Protein AF-A0A350NTL0-F1 (afdb_monomer_lite)

Structure (mmCIF, N/CA/C/O backbone):
data_AF-A0A350NTL0-F1
#
_entry.id   AF-A0A350NTL0-F1
#
loop_
_atom_site.group_PDB
_atom_site.id
_atom_site.type_symbol
_atom_site.label_atom_id
_atom_site.label_alt_id
_atom_site.label_comp_id
_atom_site.label_asym_id
_atom_site.label_entity_id
_atom_site.label_seq_id
_atom_site.pdbx_PDB_ins_code
_atom_site.Cartn_x
_atom_site.Cartn_y
_atom_site.Cartn_z
_atom_site.occupancy
_atom_site.B_iso_or_equiv
_atom_site.auth_seq_id
_atom_site.auth_comp_id
_atom_site.auth_asym_id
_atom_site.auth_atom_id
_atom_site.pdbx_PDB_model_num
ATOM 1 N N . MET A 1 1 ? -14.881 0.373 -36.617 1.00 34.91 1 MET A N 1
ATOM 2 C CA . MET A 1 1 ? -16.034 0.588 -35.721 1.00 34.91 1 MET A CA 1
ATOM 3 C C . MET A 1 1 ? -15.723 -0.129 -34.420 1.00 34.91 1 MET A C 1
ATOM 5 O O . MET A 1 1 ? -16.009 -1.308 -34.294 1.00 34.91 1 MET A O 1
ATOM 9 N N . VAL A 1 2 ? -15.026 0.549 -33.510 1.00 43.66 2 VAL A N 1
ATOM 10 C CA . VAL A 1 2 ? -14.803 0.057 -32.147 1.00 43.66 2 VAL A CA 1
ATOM 11 C C . VAL A 1 2 ? -15.577 1.021 -31.270 1.00 43.66 2 VAL A C 1
ATOM 13 O O . VAL A 1 2 ? -15.161 2.157 -31.066 1.00 43.66 2 VAL A O 1
ATOM 16 N N . 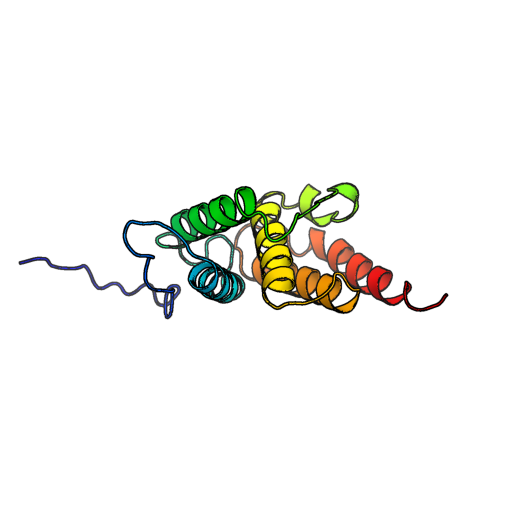ILE A 1 3 ? -16.779 0.610 -30.878 1.00 43.53 3 ILE A N 1
ATOM 17 C CA . ILE A 1 3 ? -17.576 1.338 -29.898 1.00 43.53 3 ILE A CA 1
ATOM 18 C C . ILE A 1 3 ? -16.914 1.024 -28.556 1.00 43.53 3 ILE A C 1
ATOM 20 O O . ILE A 1 3 ? -17.266 0.052 -27.895 1.00 43.53 3 ILE A O 1
ATOM 24 N N . LEU A 1 4 ? -15.872 1.785 -28.211 1.00 46.03 4 LEU A N 1
ATOM 25 C CA . LEU A 1 4 ? -15.332 1.811 -26.857 1.00 46.03 4 LEU A CA 1
ATOM 26 C C . LEU A 1 4 ? -16.426 2.423 -25.991 1.00 46.03 4 LEU A C 1
ATOM 28 O O . LEU A 1 4 ? -16.727 3.612 -26.082 1.00 46.03 4 LEU A O 1
ATOM 32 N N . SER A 1 5 ? -17.096 1.542 -25.258 1.00 47.91 5 SER A N 1
ATOM 33 C CA . SER A 1 5 ? -18.180 1.823 -24.333 1.00 47.91 5 SER A CA 1
ATOM 34 C C . SER A 1 5 ? -17.691 2.805 -23.268 1.00 47.91 5 SER A C 1
ATOM 36 O O . SER A 1 5 ? -17.173 2.418 -22.228 1.00 47.91 5 SER A O 1
ATOM 38 N N . GLY A 1 6 ? -17.815 4.097 -23.567 1.00 45.97 6 GLY A N 1
ATOM 39 C CA . GLY A 1 6 ? -17.473 5.221 -22.706 1.00 45.97 6 GLY A CA 1
ATOM 40 C C . GLY A 1 6 ? -18.470 5.407 -21.567 1.00 45.97 6 GLY A C 1
ATOM 41 O O . GLY A 1 6 ? -19.008 6.496 -21.393 1.00 45.97 6 GLY A O 1
ATOM 42 N N . MET A 1 7 ? -18.698 4.368 -20.764 1.00 47.62 7 MET A N 1
ATOM 43 C CA . MET A 1 7 ? -19.000 4.594 -19.356 1.00 47.62 7 MET A CA 1
ATOM 44 C C . MET A 1 7 ? -17.659 4.821 -18.677 1.00 47.62 7 MET A C 1
ATOM 46 O O . MET A 1 7 ? -17.060 3.897 -18.142 1.00 47.62 7 MET A O 1
ATOM 50 N N . LEU A 1 8 ? -17.158 6.059 -18.752 1.00 51.03 8 LEU A N 1
ATOM 51 C CA . LEU A 1 8 ? -16.086 6.491 -17.868 1.00 51.03 8 LEU A CA 1
ATOM 52 C C . LEU A 1 8 ? -16.548 6.204 -16.441 1.00 51.03 8 LEU A C 1
ATOM 54 O O . LEU A 1 8 ? -17.396 6.916 -15.900 1.00 51.03 8 LEU A O 1
ATOM 58 N N . CYS A 1 9 ? -15.986 5.162 -15.840 1.00 56.59 9 CYS A N 1
ATOM 59 C CA . CYS A 1 9 ? -15.997 4.995 -14.408 1.00 56.59 9 CYS A CA 1
ATOM 60 C C . CYS A 1 9 ? -15.301 6.238 -13.843 1.00 56.59 9 CYS A C 1
ATOM 62 O O . CYS A 1 9 ? -14.076 6.337 -13.850 1.00 56.59 9 CYS A O 1
ATOM 64 N N . TRP A 1 10 ? -16.075 7.242 -13.411 1.00 58.12 10 TRP A N 1
ATOM 65 C CA . TRP A 1 10 ? -15.542 8.471 -12.805 1.00 58.12 10 TRP A CA 1
ATOM 66 C C . TRP A 1 10 ? -14.615 8.179 -11.613 1.00 58.12 10 TRP A C 1
ATOM 68 O O . TRP A 1 10 ? -13.842 9.042 -11.211 1.00 58.12 10 TRP A O 1
ATOM 78 N N . MET A 1 11 ? -14.665 6.957 -11.075 1.00 64.50 11 MET A N 1
ATOM 79 C CA . MET A 1 11 ? -13.808 6.475 -9.997 1.00 64.50 11 MET A CA 1
ATOM 80 C C . MET A 1 11 ? -12.383 6.110 -10.443 1.00 64.50 11 MET A C 1
ATOM 82 O O . MET A 1 11 ? -11.525 5.969 -9.585 1.00 64.50 11 MET A O 1
ATOM 86 N N . CYS A 1 12 ? -12.105 5.982 -11.744 1.00 79.19 12 CYS A N 1
ATOM 87 C CA . CYS A 1 12 ? -10.788 5.589 -12.266 1.00 79.19 12 CYS A CA 1
ATOM 88 C C . CYS A 1 12 ? -10.004 6.761 -12.893 1.00 79.19 12 CYS A C 1
ATOM 90 O O . CYS A 1 12 ? -9.004 6.551 -13.579 1.00 79.19 12 CYS A O 1
ATOM 92 N N . TRP A 1 13 ? -10.460 8.005 -12.707 1.00 83.38 13 TRP A N 1
ATOM 93 C CA . TRP A 1 13 ? -9.833 9.174 -13.327 1.00 83.38 13 TRP A CA 1
ATOM 94 C C . TRP A 1 13 ? -8.384 9.377 -12.857 1.00 83.38 13 TRP A C 1
ATOM 96 O O . TRP A 1 13 ? -8.081 9.318 -11.663 1.00 83.38 13 TRP A O 1
ATOM 106 N N . GLY A 1 14 ? -7.499 9.675 -13.811 1.00 86.75 14 GLY A N 1
ATOM 107 C CA . GLY A 1 14 ? -6.092 9.980 -13.548 1.00 86.75 14 GLY A CA 1
ATOM 108 C C . GLY A 1 14 ? -5.240 8.772 -13.171 1.00 86.75 14 GLY A C 1
ATOM 109 O O . GLY A 1 14 ? -4.187 8.977 -12.577 1.00 86.75 14 GLY A O 1
ATOM 110 N N . ALA A 1 15 ? -5.702 7.545 -13.450 1.00 90.44 15 ALA A N 1
ATOM 111 C CA . ALA A 1 15 ? -4.858 6.358 -13.337 1.00 90.44 15 ALA A CA 1
ATOM 112 C C . ALA A 1 15 ? -3.617 6.518 -14.234 1.00 90.44 15 ALA A C 1
ATOM 114 O O . ALA A 1 15 ? -3.750 7.095 -15.320 1.00 90.44 15 ALA A O 1
ATOM 115 N N . PRO A 1 16 ? -2.441 6.030 -13.801 1.00 92.69 16 PRO A N 1
ATOM 116 C CA . PRO A 1 16 ? -1.239 6.104 -14.620 1.00 92.69 16 PRO A CA 1
ATOM 117 C C . PRO A 1 16 ? -1.446 5.332 -15.924 1.00 92.69 16 PRO A C 1
ATOM 119 O O . PRO A 1 16 ? -2.173 4.333 -15.966 1.00 92.69 16 PRO A O 1
ATOM 122 N N . GLU A 1 17 ? -0.780 5.770 -16.989 1.00 92.56 17 GLU A N 1
ATOM 123 C CA . GLU A 1 17 ? -0.696 4.966 -18.206 1.00 92.56 17 GLU A CA 1
ATOM 124 C C . GLU A 1 17 ? 0.010 3.641 -17.891 1.00 92.56 17 GLU A C 1
ATOM 126 O O . GLU A 1 17 ? 0.947 3.604 -17.096 1.00 92.56 17 GLU A O 1
ATOM 131 N N . TRP A 1 18 ? -0.454 2.534 -18.475 1.00 94.25 18 TRP A N 1
ATOM 132 C CA . TRP A 1 18 ? 0.186 1.233 -18.266 1.00 94.25 18 TRP A CA 1
ATOM 133 C C . TRP A 1 18 ? 1.628 1.257 -18.788 1.00 94.25 18 TRP A C 1
ATOM 135 O O . TRP A 1 18 ? 1.877 1.845 -19.845 1.00 94.25 18 TRP A O 1
ATOM 145 N N . PRO A 1 19 ? 2.575 0.609 -18.090 1.00 92.06 19 PRO A N 1
ATOM 146 C CA . PRO A 1 19 ? 3.966 0.649 -18.493 1.00 92.06 19 PRO A CA 1
ATOM 147 C C . PRO A 1 19 ? 4.156 -0.094 -19.819 1.00 92.06 19 PRO A C 1
ATOM 149 O O . PRO A 1 19 ? 3.421 -1.038 -20.141 1.00 92.06 19 PRO A O 1
ATOM 152 N N . ALA A 1 20 ? 5.151 0.330 -20.600 1.00 87.06 20 ALA A N 1
ATOM 153 C CA . ALA A 1 20 ? 5.449 -0.291 -21.884 1.00 87.06 20 ALA A CA 1
ATOM 154 C C . ALA A 1 20 ? 5.734 -1.790 -21.697 1.00 87.06 20 ALA A C 1
ATOM 156 O O . ALA A 1 20 ? 6.455 -2.191 -20.787 1.00 87.06 20 ALA A O 1
ATOM 157 N N . GLU A 1 21 ? 5.122 -2.620 -22.545 1.00 85.06 21 GLU A N 1
ATOM 158 C CA . GLU A 1 21 ? 5.256 -4.086 -22.499 1.00 85.06 21 GLU A CA 1
ATOM 159 C C . GLU A 1 21 ? 4.836 -4.732 -21.161 1.00 85.06 21 GLU A C 1
ATOM 161 O O . GLU A 1 21 ? 5.119 -5.905 -20.933 1.00 85.06 21 GLU A O 1
ATOM 166 N N . GLY A 1 22 ? 4.140 -3.998 -20.282 1.00 84.94 22 GLY A N 1
ATOM 167 C CA . GLY A 1 22 ? 3.744 -4.482 -18.958 1.00 84.94 22 GLY A CA 1
ATOM 168 C C . GLY A 1 22 ? 4.881 -4.522 -17.932 1.00 84.94 22 GLY A C 1
ATOM 169 O O . GLY A 1 22 ? 4.687 -5.074 -16.856 1.00 84.94 22 GLY A O 1
ATOM 170 N N . GLN A 1 23 ? 6.048 -3.944 -18.231 1.00 90.44 23 GLN A N 1
ATOM 171 C CA . GLN A 1 23 ? 7.201 -3.945 -17.328 1.00 90.44 23 GLN A CA 1
ATOM 172 C C . GLN A 1 23 ? 7.221 -2.677 -16.477 1.00 90.44 23 GLN A C 1
ATOM 174 O O . GLN A 1 23 ? 7.589 -1.605 -16.950 1.00 90.44 23 GLN A O 1
ATOM 179 N N . ALA A 1 24 ? 6.816 -2.798 -15.214 1.00 94.69 24 ALA A N 1
ATOM 180 C CA . ALA A 1 24 ? 6.855 -1.690 -14.270 1.00 94.69 24 ALA A CA 1
ATOM 181 C C . ALA A 1 24 ? 8.300 -1.235 -14.002 1.00 94.69 24 ALA A C 1
ATOM 183 O O . ALA A 1 24 ? 9.174 -2.047 -13.702 1.00 94.69 24 ALA A O 1
ATOM 184 N N . ASP A 1 25 ? 8.534 0.073 -14.062 1.00 95.62 25 ASP A N 1
ATOM 185 C CA . ASP A 1 25 ? 9.764 0.692 -13.579 1.00 95.62 25 ASP A CA 1
ATOM 186 C C . ASP A 1 25 ? 9.520 1.461 -12.274 1.00 95.62 25 ASP A C 1
ATOM 188 O O . ASP A 1 25 ? 8.393 1.605 -11.791 1.00 95.62 25 ASP A O 1
ATOM 192 N N . ARG A 1 26 ? 10.609 1.956 -11.685 1.00 95.81 26 ARG A N 1
ATOM 193 C CA . ARG A 1 26 ? 10.588 2.676 -10.413 1.00 95.81 26 ARG A CA 1
ATOM 194 C C . ARG A 1 26 ? 9.638 3.877 -10.424 1.00 95.81 26 ARG A C 1
ATOM 196 O O . ARG A 1 26 ? 8.920 4.089 -9.446 1.00 95.81 26 ARG A O 1
ATOM 203 N N . ASP A 1 27 ? 9.658 4.674 -11.486 1.00 95.81 27 ASP A N 1
ATOM 204 C CA . ASP A 1 27 ? 8.902 5.924 -11.551 1.00 95.81 27 ASP A CA 1
ATOM 205 C C . ASP A 1 27 ? 7.412 5.633 -11.744 1.00 95.81 27 ASP A C 1
ATOM 207 O O . ASP A 1 27 ? 6.573 6.207 -11.041 1.00 95.81 27 ASP A O 1
ATOM 211 N N . TRP A 1 28 ? 7.092 4.647 -12.584 1.00 97.31 28 TRP A N 1
ATOM 212 C CA . TRP A 1 28 ? 5.736 4.139 -12.735 1.00 97.31 28 TRP A CA 1
ATOM 213 C C . TRP A 1 28 ? 5.180 3.587 -11.418 1.00 97.31 28 TRP A C 1
ATOM 215 O O . TRP A 1 28 ? 4.058 3.914 -11.037 1.00 97.31 28 TRP A O 1
ATOM 225 N N . VAL A 1 29 ? 5.962 2.800 -10.667 1.00 97.88 29 VAL A N 1
ATOM 226 C CA . VAL A 1 29 ? 5.533 2.252 -9.365 1.00 97.88 29 VAL A CA 1
ATOM 227 C C . VAL A 1 29 ? 5.230 3.363 -8.361 1.00 97.88 29 VAL A C 1
ATOM 229 O O . VAL A 1 29 ? 4.243 3.275 -7.624 1.00 97.88 29 VAL A O 1
ATOM 232 N N . ILE A 1 30 ? 6.040 4.426 -8.329 1.00 97.69 30 ILE A N 1
ATOM 233 C CA . ILE A 1 30 ? 5.787 5.590 -7.470 1.00 97.69 30 ILE A CA 1
ATOM 234 C C . ILE A 1 30 ? 4.437 6.222 -7.819 1.00 97.69 30 ILE A C 1
ATOM 236 O O . ILE A 1 30 ? 3.616 6.433 -6.920 1.00 97.69 30 ILE A O 1
ATOM 240 N N . GLU A 1 31 ? 4.195 6.504 -9.099 1.00 97.56 31 GLU A N 1
ATOM 241 C CA . GLU A 1 31 ? 2.951 7.116 -9.573 1.00 97.56 31 GLU A CA 1
ATOM 242 C C . GLU A 1 31 ? 1.736 6.219 -9.292 1.00 97.56 31 GLU A C 1
ATOM 244 O O . GLU A 1 31 ? 0.736 6.660 -8.714 1.00 97.56 31 GLU A O 1
ATOM 249 N N . ALA A 1 32 ? 1.853 4.931 -9.610 1.00 97.50 32 ALA A N 1
ATOM 250 C CA . ALA A 1 32 ? 0.816 3.931 -9.415 1.00 97.50 32 ALA A CA 1
ATOM 251 C C . ALA A 1 32 ? 0.406 3.797 -7.947 1.00 97.50 32 ALA A C 1
ATOM 253 O O . ALA A 1 32 ? -0.785 3.857 -7.622 1.00 97.50 32 ALA A O 1
ATOM 254 N N . ILE A 1 33 ? 1.372 3.679 -7.030 1.00 98.06 33 ILE A N 1
ATOM 255 C CA . ILE A 1 33 ? 1.064 3.581 -5.601 1.00 98.06 33 ILE A CA 1
ATOM 256 C C . ILE A 1 33 ? 0.460 4.894 -5.092 1.00 98.06 33 ILE A C 1
ATOM 258 O O . ILE A 1 33 ? -0.503 4.857 -4.321 1.00 98.06 33 ILE A O 1
ATOM 262 N N . GLN A 1 34 ? 0.968 6.057 -5.516 1.00 96.81 34 GLN A N 1
ATOM 263 C CA . GLN A 1 34 ? 0.374 7.346 -5.144 1.00 96.81 34 GLN A CA 1
ATOM 264 C C . GLN A 1 34 ? -1.100 7.409 -5.549 1.00 96.81 34 GLN A C 1
ATOM 266 O O . GLN A 1 34 ? -1.948 7.699 -4.699 1.00 96.81 34 GLN A O 1
ATOM 271 N N . TRP A 1 35 ? -1.419 7.050 -6.794 1.00 96.06 35 TRP A N 1
ATOM 272 C CA . TRP A 1 35 ? -2.793 6.985 -7.285 1.00 96.06 35 TRP A CA 1
ATOM 273 C C . TRP A 1 35 ? -3.654 6.001 -6.480 1.00 96.06 35 TRP A C 1
ATOM 275 O O . TRP A 1 35 ? -4.762 6.333 -6.037 1.00 96.06 35 TRP A O 1
ATOM 285 N N . ARG A 1 36 ? -3.128 4.804 -6.198 1.00 95.44 36 ARG A N 1
ATOM 286 C CA . ARG A 1 36 ? -3.808 3.749 -5.431 1.00 95.44 36 ARG A CA 1
ATOM 287 C C . ARG A 1 36 ? -4.247 4.221 -4.050 1.00 95.44 36 ARG A C 1
ATOM 289 O O . ARG A 1 36 ? -5.344 3.880 -3.601 1.00 95.44 36 ARG A O 1
ATOM 296 N N . MET A 1 37 ? -3.431 5.033 -3.373 1.00 96.12 37 MET A N 1
ATOM 297 C CA . MET A 1 37 ? -3.733 5.561 -2.031 1.00 96.12 37 MET A CA 1
ATOM 298 C C . MET A 1 37 ? -4.901 6.561 -2.008 1.00 96.12 37 MET A C 1
ATOM 300 O O . MET A 1 37 ? -5.416 6.904 -0.932 1.00 96.12 37 MET A O 1
ATOM 304 N N . HIS A 1 38 ? -5.349 7.034 -3.174 1.00 93.62 38 HIS A N 1
ATOM 305 C CA . HIS A 1 38 ? -6.551 7.853 -3.302 1.00 93.62 38 HIS A CA 1
ATOM 306 C C . HIS A 1 38 ? -7.845 7.030 -3.367 1.00 93.62 38 HIS A C 1
ATOM 308 O O . HIS A 1 38 ? -8.915 7.610 -3.162 1.00 93.62 38 HIS A O 1
ATOM 314 N N . HIS A 1 39 ? -7.772 5.706 -3.506 1.00 94.19 39 HIS A N 1
ATOM 315 C CA . HIS A 1 39 ? -8.926 4.830 -3.712 1.00 94.19 39 HIS A CA 1
ATOM 316 C C . HIS A 1 39 ? -9.081 3.803 -2.579 1.00 94.19 39 HIS A C 1
ATOM 318 O O . HIS A 1 39 ? -8.155 3.556 -1.806 1.00 94.19 39 HIS A O 1
ATOM 324 N N . GLY A 1 40 ? -10.286 3.243 -2.433 1.00 94.12 40 GLY A N 1
ATOM 325 C CA . GLY A 1 40 ? -10.475 2.012 -1.659 1.00 94.12 40 GLY A CA 1
ATOM 326 C C . GLY A 1 40 ? -9.842 0.818 -2.381 1.00 94.12 40 GLY A C 1
ATOM 327 O O . GLY A 1 40 ? -9.439 0.944 -3.536 1.00 94.12 40 GLY A O 1
ATOM 328 N N . ILE A 1 41 ? -9.771 -0.348 -1.733 1.00 94.69 41 ILE A N 1
ATOM 329 C CA . ILE A 1 41 ? -9.236 -1.575 -2.358 1.00 94.69 41 ILE A CA 1
ATOM 330 C C . ILE A 1 41 ? -9.985 -1.884 -3.663 1.00 94.69 41 ILE A C 1
ATOM 332 O O . ILE A 1 41 ? -9.355 -2.139 -4.681 1.00 94.69 41 ILE A O 1
ATOM 336 N N . TYR A 1 42 ? -11.311 -1.738 -3.652 1.00 91.06 42 TYR A N 1
ATOM 337 C CA . TYR A 1 42 ? -12.195 -2.012 -4.791 1.00 91.06 42 TYR A CA 1
ATOM 338 C C . TYR A 1 42 ? -12.645 -0.743 -5.533 1.00 91.06 42 TYR A C 1
ATOM 340 O O . TYR A 1 42 ? -13.637 -0.754 -6.248 1.00 91.06 42 TYR A O 1
ATOM 348 N N . GLY A 1 43 ? -11.949 0.388 -5.348 1.00 86.56 43 GLY A N 1
ATOM 349 C CA . GLY A 1 43 ? -12.399 1.687 -5.870 1.00 86.56 43 GLY A CA 1
ATOM 350 C C . GLY A 1 43 ? -12.371 1.820 -7.398 1.00 86.56 43 GLY A C 1
ATOM 351 O O . GLY A 1 43 ? -12.952 2.759 -7.926 1.00 86.56 43 GLY A O 1
ATOM 352 N N . CYS A 1 44 ? -11.694 0.909 -8.098 1.00 89.81 44 CYS A N 1
ATOM 353 C CA . CYS A 1 44 ? -11.660 0.832 -9.555 1.00 89.81 44 CYS A CA 1
ATOM 354 C C . CYS A 1 44 ? -11.319 -0.609 -9.970 1.00 89.81 44 CYS A C 1
ATOM 356 O O . CYS A 1 44 ? -10.147 -0.964 -10.091 1.00 89.81 44 CYS A O 1
ATOM 358 N N . GLU A 1 45 ? -12.336 -1.455 -10.137 1.00 88.62 45 GLU A N 1
ATOM 359 C CA . GLU A 1 45 ? -12.160 -2.897 -10.391 1.00 88.62 45 GLU A CA 1
ATOM 360 C C . GLU A 1 45 ? -11.428 -3.206 -11.707 1.00 88.62 45 GLU A C 1
ATOM 362 O O . GLU A 1 45 ? -10.759 -4.228 -11.810 1.00 88.62 45 GLU A O 1
ATOM 367 N N . GLU A 1 46 ? -11.499 -2.305 -12.690 1.00 88.00 46 GLU A N 1
ATOM 368 C CA . GLU A 1 46 ? -10.825 -2.460 -13.986 1.00 88.00 46 GLU A CA 1
ATOM 369 C C . GLU A 1 46 ? -9.304 -2.252 -13.900 1.00 88.00 46 GLU A C 1
ATOM 371 O O . GLU A 1 46 ? -8.558 -2.832 -14.686 1.00 88.00 46 GLU A O 1
ATOM 376 N N . VAL A 1 47 ? -8.834 -1.429 -12.953 1.00 91.62 47 VAL A N 1
ATOM 377 C CA . VAL A 1 47 ? -7.420 -1.015 -12.858 1.00 91.62 47 VAL A CA 1
ATOM 378 C C . VAL A 1 47 ? -6.724 -1.632 -11.645 1.00 91.62 47 VAL A C 1
ATOM 380 O O . VAL A 1 47 ? -5.571 -2.044 -11.751 1.00 91.62 47 VAL A O 1
ATOM 383 N N . MET A 1 48 ? -7.401 -1.729 -10.493 1.00 93.06 48 MET A N 1
ATOM 384 C CA . MET A 1 48 ? -6.779 -2.161 -9.231 1.00 93.06 48 MET A CA 1
ATOM 385 C C . MET A 1 48 ? -6.109 -3.524 -9.258 1.00 93.06 48 MET A C 1
ATOM 387 O O . MET A 1 48 ? -4.976 -3.592 -8.789 1.00 93.06 48 MET A O 1
ATOM 391 N N . PRO A 1 49 ? -6.697 -4.578 -9.842 1.00 93.94 49 PRO A N 1
ATOM 392 C CA . PRO A 1 49 ? -6.032 -5.875 -9.882 1.00 93.94 49 PRO A CA 1
ATOM 393 C C . PRO A 1 49 ? -4.687 -5.836 -10.621 1.00 93.94 49 PRO A C 1
ATOM 395 O O . PRO A 1 49 ? -3.697 -6.353 -10.112 1.00 93.94 49 PRO A O 1
ATOM 398 N N . GLY A 1 50 ? -4.633 -5.190 -11.792 1.00 94.50 50 GLY A N 1
ATOM 399 C CA . GLY A 1 50 ? -3.402 -5.085 -12.583 1.00 94.50 50 GLY A CA 1
ATOM 400 C C . GLY A 1 50 ? -2.365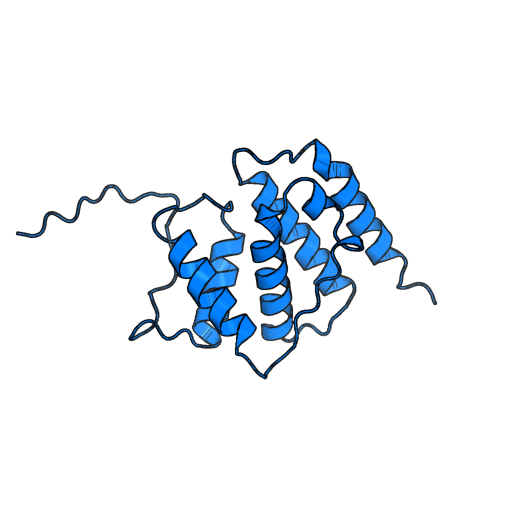 -4.166 -11.939 1.00 94.50 50 GLY A C 1
ATOM 401 O O . GLY A 1 50 ? -1.181 -4.488 -11.913 1.00 94.50 50 GLY A O 1
ATOM 402 N N . LEU A 1 51 ? -2.812 -3.046 -11.366 1.00 96.12 51 LEU A N 1
ATOM 403 C CA . LEU A 1 51 ? -1.931 -2.099 -10.689 1.00 96.12 51 LEU A CA 1
ATOM 404 C C . LEU A 1 51 ? -1.331 -2.701 -9.413 1.00 96.12 51 LEU A C 1
ATOM 406 O O . LEU A 1 51 ? -0.124 -2.590 -9.193 1.00 96.12 51 LEU A O 1
ATOM 410 N N . ASP A 1 52 ? -2.145 -3.358 -8.582 1.00 96.75 52 ASP A N 1
ATOM 411 C CA . ASP A 1 52 ? -1.659 -4.021 -7.372 1.00 96.75 52 ASP A CA 1
ATOM 412 C C . ASP A 1 52 ? -0.696 -5.161 -7.739 1.00 96.75 52 ASP A C 1
ATOM 414 O O . ASP A 1 52 ? 0.360 -5.264 -7.121 1.00 96.75 52 ASP A O 1
ATOM 418 N N . ALA A 1 53 ? -0.985 -5.952 -8.779 1.00 96.88 53 ALA A N 1
ATOM 419 C CA . ALA A 1 53 ? -0.088 -7.015 -9.234 1.00 96.88 53 ALA A CA 1
ATOM 420 C C . ALA A 1 53 ? 1.292 -6.480 -9.655 1.00 96.88 53 ALA A C 1
ATOM 422 O O . ALA A 1 53 ? 2.295 -6.889 -9.074 1.00 96.88 53 ALA A O 1
ATOM 423 N N . LEU A 1 54 ? 1.341 -5.523 -10.588 1.00 97.56 54 LEU A N 1
ATOM 424 C CA . LEU A 1 54 ? 2.607 -4.987 -11.108 1.00 97.56 54 LEU A CA 1
ATOM 425 C C . LEU A 1 54 ? 3.427 -4.263 -10.034 1.00 97.56 54 LEU A C 1
ATOM 427 O O . LEU A 1 54 ? 4.648 -4.390 -9.982 1.00 97.56 54 LEU A O 1
ATOM 431 N N . THR A 1 55 ? 2.768 -3.507 -9.152 1.00 98.12 55 THR A N 1
ATOM 432 C CA . THR A 1 55 ? 3.483 -2.808 -8.073 1.00 98.12 55 THR A CA 1
ATOM 433 C C . THR A 1 55 ? 4.031 -3.776 -7.029 1.00 98.12 55 THR A C 1
ATOM 435 O O . THR A 1 55 ? 5.151 -3.584 -6.565 1.00 98.12 55 THR A O 1
ATO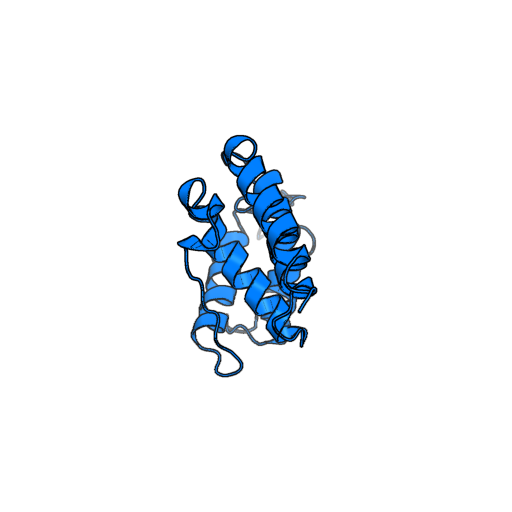M 438 N N . LEU A 1 56 ? 3.284 -4.821 -6.656 1.00 98.12 56 LEU A N 1
ATOM 439 C CA . LEU A 1 56 ? 3.753 -5.821 -5.694 1.00 98.12 56 LEU A CA 1
ATOM 440 C C . LEU A 1 56 ? 4.853 -6.713 -6.274 1.00 98.12 56 LEU A C 1
ATOM 442 O O . LEU A 1 56 ? 5.785 -7.038 -5.545 1.00 98.12 56 LEU A O 1
ATOM 446 N N . GLU A 1 57 ? 4.760 -7.080 -7.553 1.00 97.44 57 GLU A N 1
ATOM 447 C CA . GLU A 1 57 ? 5.806 -7.817 -8.272 1.00 97.44 57 GLU A CA 1
ATOM 448 C C . GLU A 1 57 ? 7.113 -7.021 -8.276 1.00 97.44 57 GLU A C 1
ATOM 450 O O . GLU A 1 57 ? 8.126 -7.499 -7.771 1.00 97.44 57 GLU A O 1
ATOM 455 N N . TRP A 1 58 ? 7.066 -5.752 -8.691 1.00 97.81 58 TRP A N 1
ATOM 456 C CA . TRP A 1 58 ? 8.245 -4.887 -8.672 1.00 97.81 58 TRP A CA 1
ATOM 457 C C . TRP A 1 58 ? 8.842 -4.729 -7.264 1.00 97.81 58 TRP A C 1
ATOM 459 O O . TRP A 1 58 ? 10.058 -4.799 -7.084 1.00 97.81 58 TRP A O 1
ATOM 469 N N . ILE A 1 59 ? 7.997 -4.557 -6.236 1.00 97.81 59 ILE A N 1
ATOM 470 C CA . ILE A 1 59 ? 8.442 -4.483 -4.831 1.00 97.81 59 ILE A CA 1
ATOM 471 C C . ILE A 1 59 ? 9.093 -5.797 -4.374 1.00 97.81 59 ILE A C 1
ATOM 473 O O . ILE A 1 59 ? 9.997 -5.764 -3.542 1.00 97.81 59 ILE A O 1
ATOM 477 N N . ALA A 1 60 ? 8.631 -6.946 -4.867 1.00 97.12 60 ALA A N 1
ATOM 478 C CA . ALA A 1 60 ? 9.191 -8.244 -4.505 1.00 97.12 60 ALA A CA 1
ATOM 479 C C . ALA A 1 60 ? 10.556 -8.504 -5.163 1.00 97.12 60 ALA A C 1
ATOM 481 O O . ALA A 1 60 ? 11.377 -9.219 -4.589 1.00 97.12 60 ALA A O 1
ATOM 482 N N . GLU A 1 61 ? 10.799 -7.933 -6.344 1.00 96.56 61 GLU A N 1
ATOM 483 C CA . GLU A 1 61 ? 12.014 -8.163 -7.135 1.00 96.56 61 GLU A CA 1
ATOM 484 C C . GLU A 1 61 ? 13.094 -7.091 -6.947 1.00 96.56 61 GLU A C 1
ATOM 486 O O . GLU A 1 61 ? 14.269 -7.335 -7.237 1.00 96.56 61 GLU A O 1
ATOM 491 N N . THR A 1 62 ? 12.727 -5.901 -6.466 1.00 95.69 62 THR A N 1
ATOM 492 C CA . THR A 1 62 ? 13.678 -4.797 -6.314 1.00 95.69 62 THR A CA 1
ATOM 493 C C . THR A 1 62 ? 14.787 -5.111 -5.308 1.00 95.69 62 THR A C 1
ATOM 495 O O . THR A 1 62 ? 14.566 -5.660 -4.230 1.00 95.69 62 THR A O 1
ATOM 498 N N . THR A 1 63 ? 16.011 -4.691 -5.634 1.00 94.56 63 THR A N 1
ATOM 499 C CA . THR A 1 63 ? 17.170 -4.758 -4.729 1.00 94.56 63 THR A CA 1
ATOM 500 C C . THR A 1 63 ? 17.412 -3.443 -3.981 1.00 94.56 63 THR A C 1
ATOM 502 O O . THR A 1 63 ? 18.396 -3.327 -3.253 1.00 94.56 63 THR A O 1
ATOM 505 N N . GLU A 1 64 ? 16.568 -2.423 -4.182 1.00 92.06 64 GLU A N 1
ATOM 506 C CA . GLU A 1 64 ? 16.743 -1.092 -3.580 1.00 92.06 64 GLU A CA 1
ATOM 507 C C . GLU A 1 64 ? 16.460 -1.082 -2.068 1.00 92.06 64 GLU A C 1
ATOM 509 O O . GLU A 1 64 ? 17.035 -0.281 -1.326 1.00 92.06 64 GLU A O 1
ATOM 514 N N . PHE A 1 65 ? 15.563 -1.949 -1.595 1.00 92.62 65 PHE A N 1
ATOM 515 C CA . PHE A 1 65 ? 15.155 -2.028 -0.194 1.00 92.62 65 PHE A CA 1
ATOM 516 C C . PHE A 1 65 ? 14.451 -3.354 0.112 1.00 92.62 65 PHE A C 1
ATOM 518 O O . PHE A 1 65 ? 13.951 -4.026 -0.780 1.00 92.62 65 PHE A O 1
ATOM 525 N N . THR A 1 66 ? 14.325 -3.665 1.402 1.00 92.19 66 THR A N 1
ATOM 526 C CA . THR A 1 66 ? 13.482 -4.755 1.909 1.00 92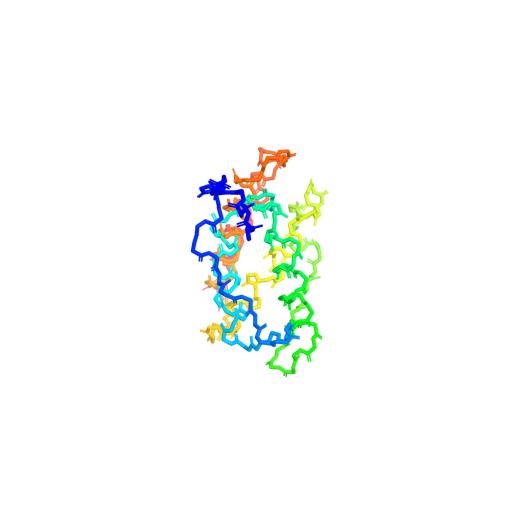.19 66 THR A CA 1
ATOM 527 C C . THR A 1 66 ? 12.288 -4.167 2.657 1.00 92.19 66 THR A C 1
ATOM 529 O O . THR A 1 66 ? 12.440 -3.187 3.391 1.00 92.19 66 THR A O 1
ATOM 532 N N . ILE A 1 67 ? 11.101 -4.754 2.482 1.00 93.38 67 ILE A N 1
ATOM 533 C CA . ILE A 1 67 ? 9.911 -4.437 3.280 1.00 93.38 67 ILE A CA 1
ATOM 534 C C . ILE A 1 67 ? 9.640 -5.592 4.236 1.00 93.38 67 ILE A C 1
ATOM 536 O O . ILE A 1 67 ? 9.198 -6.662 3.827 1.00 93.38 67 ILE A O 1
ATOM 540 N N . GLU A 1 68 ? 9.871 -5.352 5.521 1.00 91.88 68 GLU A N 1
ATOM 541 C CA . GLU A 1 68 ? 9.541 -6.302 6.577 1.00 91.88 68 GLU A CA 1
ATOM 542 C C . GLU A 1 68 ? 8.175 -5.958 7.178 1.00 91.88 68 GLU A C 1
ATOM 544 O O . GLU A 1 68 ? 7.893 -4.805 7.519 1.00 91.88 68 GLU A O 1
ATOM 549 N N . ILE A 1 69 ? 7.305 -6.966 7.282 1.00 92.81 69 ILE A N 1
ATOM 550 C CA . ILE A 1 69 ? 5.991 -6.849 7.916 1.00 92.81 69 ILE A CA 1
ATOM 551 C C . ILE A 1 69 ? 5.875 -7.925 8.986 1.00 92.81 69 ILE A C 1
ATOM 553 O O . ILE A 1 69 ? 5.606 -9.091 8.693 1.00 92.81 69 ILE A O 1
ATOM 557 N N . ASN A 1 70 ? 6.003 -7.518 10.243 1.00 93.31 70 ASN A N 1
ATOM 558 C CA . ASN A 1 70 ? 5.625 -8.353 11.366 1.00 93.31 70 ASN A CA 1
ATOM 559 C C . ASN A 1 70 ? 4.140 -8.143 11.684 1.00 93.31 70 ASN A C 1
ATOM 561 O O . ASN A 1 70 ? 3.740 -7.087 12.164 1.00 93.31 70 ASN A O 1
ATOM 565 N N . ARG A 1 71 ? 3.293 -9.142 11.414 1.00 90.31 71 ARG A N 1
ATOM 566 C CA . ARG A 1 71 ? 1.829 -8.996 11.537 1.00 90.31 71 ARG A CA 1
ATOM 567 C C . ARG A 1 71 ? 1.366 -8.565 12.932 1.00 90.31 71 ARG A C 1
ATOM 569 O O . ARG A 1 71 ? 0.376 -7.846 13.015 1.00 90.31 71 ARG A O 1
ATOM 576 N N . SER A 1 72 ? 2.076 -8.942 13.999 1.00 92.31 72 SER A N 1
ATOM 577 C CA . SER A 1 72 ? 1.710 -8.549 15.369 1.00 92.31 72 SER A CA 1
ATOM 578 C C . SER A 1 72 ? 1.838 -7.045 15.625 1.00 92.31 72 SER A C 1
ATOM 580 O O . SER A 1 72 ? 1.188 -6.522 16.521 1.00 92.31 72 SER A O 1
ATOM 582 N N . GLU A 1 73 ? 2.652 -6.338 14.838 1.00 93.81 73 GLU A N 1
ATOM 583 C CA . GLU A 1 73 ? 2.803 -4.878 14.914 1.00 93.81 73 GLU A CA 1
ATOM 584 C C . GLU A 1 73 ? 1.687 -4.133 14.169 1.00 93.81 73 GLU A C 1
ATOM 586 O O . GLU A 1 73 ? 1.587 -2.912 14.253 1.00 93.81 73 GLU A O 1
ATOM 591 N N . TRP A 1 74 ? 0.830 -4.851 13.437 1.00 96.06 74 TRP A N 1
ATOM 592 C CA . TRP A 1 74 ? -0.227 -4.280 12.603 1.00 96.06 74 TRP A CA 1
ATOM 593 C C . TRP A 1 74 ? -1.581 -4.946 12.903 1.00 96.06 74 TRP A C 1
ATOM 595 O O . TRP A 1 74 ? -2.153 -5.599 12.028 1.00 96.06 74 TRP A O 1
ATOM 605 N N . PRO A 1 75 ? -2.138 -4.772 14.120 1.00 96.38 75 PRO A N 1
ATOM 606 C CA . PRO A 1 75 ? -3.314 -5.509 14.604 1.00 96.38 75 PRO A CA 1
ATOM 607 C C . PRO A 1 75 ? -4.572 -5.380 13.731 1.00 96.38 75 PRO A C 1
ATOM 609 O O . PRO A 1 75 ? -5.396 -6.293 13.689 1.00 96.38 75 PRO A O 1
ATOM 612 N N . PHE A 1 76 ? -4.716 -4.302 12.952 1.00 96.88 76 PHE A N 1
ATOM 613 C CA . PHE A 1 76 ? -5.834 -4.179 12.009 1.00 96.88 76 PHE A CA 1
ATOM 614 C C . PHE A 1 76 ? -5.838 -5.276 10.927 1.00 96.88 76 PHE A C 1
ATOM 616 O O . PHE A 1 76 ? -6.895 -5.563 10.364 1.00 96.88 76 PHE A O 1
ATOM 623 N N . LEU A 1 77 ? -4.691 -5.909 10.639 1.00 97.56 77 LEU A N 1
ATOM 624 C CA . LEU A 1 77 ? -4.585 -6.996 9.661 1.00 97.56 77 LEU A CA 1
ATOM 625 C C . LEU A 1 77 ? -5.296 -8.275 10.111 1.00 97.56 77 LEU A C 1
ATOM 627 O O . LEU A 1 77 ? -5.669 -9.078 9.262 1.00 97.56 77 LEU A O 1
ATOM 631 N N . GLU A 1 78 ? -5.531 -8.464 11.412 1.00 96.31 78 GLU A N 1
ATOM 632 C CA . GLU A 1 78 ? -6.336 -9.590 11.903 1.00 96.31 78 GLU A CA 1
ATOM 633 C C . GLU A 1 78 ? -7.806 -9.454 11.491 1.00 96.31 78 GLU A C 1
ATOM 635 O O . GLU A 1 78 ? -8.481 -10.441 11.208 1.00 96.31 78 GLU A O 1
ATOM 640 N N . LYS A 1 79 ? -8.302 -8.213 11.433 1.00 96.19 79 LYS A N 1
ATOM 641 C CA . LYS A 1 79 ? -9.700 -7.887 11.112 1.00 96.19 79 LYS A CA 1
ATOM 642 C C . LYS A 1 79 ? -9.915 -7.638 9.620 1.00 96.19 79 LYS A C 1
ATOM 644 O O . LYS A 1 79 ? -11.027 -7.815 9.132 1.00 96.19 79 LYS A O 1
ATOM 649 N N . ALA A 1 80 ? -8.881 -7.181 8.919 1.00 97.38 80 ALA A N 1
ATOM 650 C CA . ALA A 1 80 ? -8.907 -6.887 7.491 1.00 97.38 80 ALA A CA 1
ATOM 651 C C . ALA A 1 80 ? -7.566 -7.274 6.840 1.00 97.38 80 ALA A C 1
ATOM 653 O O . ALA A 1 80 ? -6.751 -6.395 6.535 1.00 97.38 80 ALA A O 1
ATOM 654 N N . PRO A 1 81 ? -7.323 -8.578 6.607 1.00 96.88 81 PRO A N 1
ATOM 655 C CA . PRO A 1 81 ? -6.093 -9.052 5.969 1.00 96.88 81 PRO A CA 1
ATOM 656 C C . PRO A 1 81 ? -5.910 -8.492 4.549 1.00 96.88 81 PRO A C 1
ATOM 658 O O . PRO A 1 81 ? -4.776 -8.315 4.106 1.00 96.88 81 PRO A O 1
ATOM 661 N N . GLU A 1 82 ? -7.008 -8.117 3.884 1.00 96.12 82 GLU A N 1
ATOM 662 C CA . GLU A 1 82 ? -7.047 -7.430 2.582 1.00 96.12 82 GLU A CA 1
ATOM 663 C C . GLU A 1 82 ? -6.199 -6.137 2.548 1.00 96.12 82 GLU A C 1
ATOM 665 O O . GLU A 1 82 ? -5.807 -5.669 1.484 1.00 96.12 82 GLU A O 1
ATOM 670 N N . LEU A 1 83 ? -5.924 -5.518 3.706 1.00 97.94 83 LEU A N 1
ATOM 671 C CA . LEU A 1 83 ? -5.120 -4.293 3.798 1.00 97.94 83 LEU A CA 1
ATOM 672 C C . LEU A 1 83 ? -3.607 -4.548 3.736 1.00 97.94 83 LEU A C 1
ATOM 674 O O . LEU A 1 83 ? -2.841 -3.585 3.676 1.00 97.94 83 LEU A O 1
ATOM 678 N N . LEU A 1 84 ? -3.151 -5.805 3.750 1.00 97.81 84 LEU A N 1
ATOM 679 C CA . LEU A 1 84 ? -1.724 -6.132 3.709 1.00 97.81 84 LEU A CA 1
ATOM 680 C C . LEU A 1 84 ? -1.028 -5.603 2.436 1.00 97.81 84 LEU A C 1
ATOM 682 O O . LEU A 1 84 ? -0.021 -4.909 2.589 1.00 97.81 84 LEU A O 1
ATOM 686 N N . PRO A 1 85 ? -1.552 -5.819 1.211 1.00 97.56 85 PRO A N 1
ATOM 687 C CA . PRO A 1 85 ? -1.023 -5.182 0.002 1.00 97.56 85 PRO A CA 1
ATOM 688 C C . PRO A 1 85 ? -0.885 -3.662 0.121 1.00 97.56 85 PRO A C 1
ATOM 690 O O . PRO A 1 85 ? 0.162 -3.104 -0.196 1.00 97.56 85 PRO A O 1
ATOM 693 N N . VAL A 1 86 ? -1.906 -2.997 0.672 1.00 98.12 86 VAL A N 1
ATOM 694 C CA . VAL A 1 86 ? -1.918 -1.540 0.870 1.00 98.12 86 VAL A CA 1
ATOM 695 C C . VAL A 1 86 ? -0.782 -1.103 1.793 1.00 98.12 86 VAL A C 1
ATOM 697 O O . VAL A 1 86 ? -0.117 -0.100 1.529 1.00 98.12 86 VAL A O 1
ATOM 700 N N . LEU A 1 87 ? -0.557 -1.849 2.879 1.00 98.25 87 LEU A N 1
ATOM 701 C CA . LEU A 1 87 ? 0.518 -1.592 3.833 1.00 98.25 87 LEU A CA 1
ATOM 702 C C . LEU A 1 87 ? 1.903 -1.773 3.193 1.00 98.25 87 LEU A C 1
ATOM 704 O O . LEU A 1 87 ? 2.774 -0.923 3.387 1.00 98.25 87 LEU A O 1
ATOM 708 N N . ILE A 1 88 ? 2.097 -2.843 2.419 1.00 98.06 88 ILE A N 1
ATOM 709 C CA . ILE A 1 88 ? 3.349 -3.105 1.695 1.00 98.06 88 ILE A CA 1
ATOM 710 C C . ILE A 1 88 ? 3.632 -1.961 0.719 1.00 98.06 88 ILE A C 1
ATOM 712 O O . ILE A 1 88 ? 4.691 -1.337 0.791 1.00 98.06 88 ILE A O 1
ATOM 716 N N . GLN A 1 89 ? 2.656 -1.623 -0.125 1.00 98.25 89 GLN A N 1
ATOM 717 C CA . GLN A 1 89 ? 2.775 -0.563 -1.123 1.00 98.25 89 GLN A CA 1
ATOM 718 C C . GLN A 1 89 ? 3.094 0.796 -0.487 1.00 98.25 89 GLN A C 1
ATOM 720 O O . GLN A 1 89 ? 4.007 1.483 -0.938 1.00 98.25 89 GLN A O 1
ATOM 725 N N . ILE A 1 90 ? 2.405 1.205 0.589 1.00 97.62 90 ILE A N 1
ATOM 726 C CA . ILE A 1 90 ? 2.700 2.508 1.207 1.00 97.62 90 ILE A CA 1
ATOM 727 C C . ILE A 1 90 ? 4.071 2.540 1.892 1.00 97.62 90 ILE A C 1
ATOM 729 O O . ILE A 1 90 ? 4.738 3.577 1.860 1.00 97.62 90 ILE A O 1
ATOM 733 N N . LYS A 1 91 ? 4.517 1.432 2.503 1.00 96.50 91 LYS A N 1
ATOM 734 C CA . LYS A 1 91 ? 5.870 1.360 3.073 1.00 96.50 91 LYS A CA 1
ATOM 735 C C . LYS A 1 91 ? 6.922 1.428 1.964 1.00 96.50 91 LYS A C 1
ATOM 737 O O . LYS A 1 91 ? 7.860 2.209 2.103 1.00 96.50 91 LYS A O 1
ATOM 742 N N . ALA A 1 92 ? 6.724 0.721 0.852 1.00 96.88 92 ALA A N 1
ATOM 743 C CA . ALA A 1 92 ? 7.584 0.814 -0.327 1.00 96.88 92 ALA A CA 1
ATOM 744 C C . ALA A 1 92 ? 7.638 2.240 -0.894 1.00 96.88 92 ALA A C 1
ATOM 746 O O . ALA A 1 92 ? 8.725 2.781 -1.082 1.00 96.88 92 ALA A O 1
ATOM 747 N N . LEU A 1 93 ? 6.489 2.905 -1.060 1.00 97.25 93 LEU A N 1
ATOM 748 C CA . LEU A 1 93 ? 6.440 4.292 -1.528 1.00 97.25 93 LEU A CA 1
ATOM 749 C C . LEU A 1 93 ? 7.227 5.239 -0.612 1.00 97.25 93 LEU A C 1
ATOM 751 O O . LEU A 1 93 ? 7.930 6.120 -1.098 1.00 97.25 93 LEU A O 1
ATOM 755 N N . ASN A 1 94 ? 7.148 5.069 0.710 1.00 94.88 94 ASN A N 1
ATOM 756 C CA . ASN A 1 94 ? 7.942 5.886 1.629 1.00 94.88 94 ASN A CA 1
ATOM 757 C C . ASN A 1 94 ? 9.453 5.660 1.435 1.00 94.88 94 ASN A C 1
ATOM 759 O O . ASN A 1 94 ? 10.201 6.636 1.408 1.00 94.88 94 ASN A O 1
ATOM 763 N N . ARG A 1 95 ? 9.899 4.411 1.229 1.00 94.31 95 ARG A N 1
ATOM 764 C CA . ARG A 1 95 ? 11.312 4.091 0.939 1.00 94.31 95 ARG A CA 1
ATOM 765 C C . ARG A 1 95 ? 11.774 4.702 -0.386 1.00 94.31 95 ARG A C 1
ATOM 767 O O . ARG A 1 95 ? 12.839 5.308 -0.433 1.00 94.31 95 ARG A O 1
ATOM 774 N N . LEU A 1 96 ? 10.946 4.611 -1.427 1.00 94.56 96 LEU A N 1
ATOM 775 C CA . LEU A 1 96 ? 11.207 5.176 -2.756 1.00 94.56 96 LEU A CA 1
ATOM 776 C C . LEU A 1 96 ? 11.278 6.707 -2.762 1.00 94.56 96 LEU A C 1
ATOM 778 O O . LEU A 1 96 ? 12.059 7.295 -3.508 1.00 94.56 96 LEU A O 1
ATOM 782 N N . LEU A 1 97 ? 10.498 7.365 -1.907 1.00 92.69 97 LEU A N 1
ATOM 783 C CA . LEU A 1 97 ? 10.562 8.815 -1.701 1.00 92.69 97 LEU A CA 1
ATOM 784 C C . LEU A 1 97 ? 11.677 9.225 -0.720 1.00 92.69 97 LEU A C 1
ATOM 786 O O . LEU A 1 97 ? 11.674 10.347 -0.211 1.00 92.69 97 LEU A O 1
ATOM 790 N N . SER A 1 98 ? 12.635 8.324 -0.477 1.00 78.38 98 SER A N 1
ATOM 791 C CA . SER A 1 98 ? 13.814 8.519 0.369 1.00 78.38 98 SER A CA 1
ATOM 792 C C . SER A 1 98 ? 13.490 8.861 1.825 1.00 78.38 98 SER A C 1
ATOM 794 O O . SER A 1 98 ? 14.292 9.492 2.517 1.00 78.38 98 SER A O 1
ATOM 796 N N . GLU A 1 99 ? 12.332 8.432 2.332 1.00 69.44 99 GLU A N 1
ATOM 797 C CA . GLU A 1 99 ? 12.069 8.478 3.765 1.00 69.44 99 GLU A CA 1
ATOM 798 C C . GLU A 1 99 ? 12.836 7.325 4.435 1.00 69.44 99 GLU A C 1
ATOM 800 O O . GLU A 1 99 ? 12.575 6.139 4.205 1.00 69.44 99 GLU A O 1
ATOM 805 N N . VAL A 1 100 ? 13.808 7.676 5.284 1.00 78.44 100 VAL A N 1
ATOM 806 C CA . VAL A 1 100 ? 14.380 6.726 6.247 1.00 78.44 100 VAL A CA 1
ATOM 807 C C . VAL A 1 100 ? 13.237 6.216 7.120 1.00 78.44 100 VAL A C 1
ATOM 809 O O . VAL A 1 100 ? 12.341 6.990 7.490 1.00 78.44 100 VAL A O 1
ATOM 812 N N . GLU A 1 101 ? 13.261 4.919 7.434 1.00 81.25 101 GLU A N 1
ATOM 813 C CA . GLU A 1 101 ? 12.298 4.352 8.368 1.00 81.25 101 GLU A CA 1
ATOM 814 C C . GLU A 1 101 ? 12.374 5.132 9.680 1.00 81.25 101 GLU A C 1
ATOM 816 O O . GLU A 1 101 ? 13.418 5.277 10.309 1.00 81.25 101 GLU A O 1
ATOM 821 N N . SER A 1 102 ? 11.259 5.774 9.983 1.00 85.44 102 SER A N 1
ATOM 822 C CA . SER A 1 102 ? 11.135 6.780 11.023 1.00 85.44 102 SER A CA 1
ATOM 823 C C . SER A 1 102 ? 9.697 6.813 11.501 1.00 85.44 102 SER A C 1
ATOM 825 O O . SER A 1 102 ? 8.775 6.502 10.736 1.00 85.44 102 SER A O 1
ATOM 827 N N . GLU A 1 103 ? 9.493 7.306 12.718 1.00 86.44 103 GLU A N 1
ATOM 828 C CA . GLU A 1 103 ? 8.167 7.559 13.282 1.00 86.44 103 GLU A CA 1
ATOM 829 C C . GLU A 1 103 ? 7.255 8.292 12.281 1.00 86.44 103 GLU A C 1
ATOM 831 O O . GLU A 1 103 ? 6.098 7.924 12.056 1.00 86.44 103 GLU A O 1
ATOM 836 N N . LYS A 1 104 ? 7.782 9.333 11.626 1.00 89.31 104 LYS A N 1
ATOM 837 C CA . LYS A 1 104 ? 7.029 10.134 10.655 1.00 89.31 104 LYS A CA 1
ATOM 838 C C . LYS A 1 104 ? 6.519 9.277 9.492 1.00 89.31 104 LYS A C 1
ATOM 840 O O . LYS A 1 104 ? 5.340 9.381 9.136 1.00 89.31 104 LYS A O 1
ATOM 845 N N . SER A 1 105 ? 7.382 8.436 8.921 1.00 90.44 105 SER A N 1
ATOM 846 C CA . SER A 1 105 ? 7.028 7.534 7.818 1.00 90.44 105 SER A CA 1
ATOM 847 C C . SER A 1 105 ? 6.016 6.463 8.258 1.00 90.44 105 SER A C 1
ATOM 849 O O . SER A 1 105 ? 5.051 6.188 7.540 1.00 90.44 105 SER A O 1
ATOM 851 N N . GLN A 1 106 ? 6.141 5.939 9.483 1.00 92.25 106 GLN A N 1
ATOM 852 C CA . GLN A 1 106 ? 5.209 4.964 10.051 1.00 92.25 106 GLN A CA 1
ATOM 853 C C . GLN A 1 106 ? 3.825 5.585 10.267 1.00 92.25 106 GLN A C 1
ATOM 855 O O . GLN A 1 106 ? 2.816 5.046 9.810 1.00 92.25 106 GLN A O 1
ATOM 860 N N . ARG A 1 107 ? 3.755 6.788 10.847 1.00 93.75 107 ARG A N 1
ATOM 861 C CA . ARG A 1 107 ? 2.502 7.551 10.996 1.00 93.75 107 ARG A CA 1
ATOM 862 C C . ARG A 1 107 ? 1.846 7.829 9.650 1.00 93.75 107 ARG A C 1
ATOM 864 O O . ARG A 1 107 ? 0.619 7.764 9.531 1.00 93.75 107 ARG A O 1
ATOM 871 N N . LYS A 1 108 ? 2.640 8.144 8.625 1.00 93.38 108 LYS A N 1
ATOM 872 C CA . LYS A 1 108 ? 2.156 8.349 7.254 1.00 93.38 108 LYS A CA 1
ATOM 873 C C . LYS A 1 108 ? 1.582 7.058 6.664 1.00 93.38 108 LYS A C 1
ATOM 875 O O . LYS A 1 108 ? 0.498 7.115 6.078 1.00 93.38 108 LYS A O 1
ATOM 880 N N . ALA A 1 109 ? 2.232 5.913 6.879 1.00 95.44 109 ALA A N 1
ATOM 881 C CA . ALA A 1 109 ? 1.718 4.602 6.482 1.00 95.44 109 ALA A CA 1
ATOM 882 C C . ALA A 1 109 ? 0.381 4.292 7.175 1.00 95.44 109 ALA A C 1
ATOM 884 O O . ALA A 1 109 ? -0.622 4.078 6.493 1.00 95.44 109 ALA A O 1
ATOM 885 N N . ILE A 1 110 ? 0.318 4.411 8.508 1.00 97.06 110 ILE A N 1
ATOM 886 C CA . ILE A 1 110 ? -0.898 4.171 9.306 1.00 97.06 110 ILE A CA 1
ATOM 887 C C . ILE A 1 110 ? -2.067 5.032 8.806 1.00 97.06 110 ILE A C 1
ATOM 889 O O . ILE A 1 110 ? -3.174 4.540 8.571 1.00 97.06 110 ILE A O 1
ATOM 893 N N . ARG A 1 111 ? -1.833 6.334 8.596 1.00 96.88 111 ARG A N 1
ATOM 894 C CA . ARG A 1 111 ? -2.865 7.263 8.102 1.00 96.88 111 ARG A CA 1
ATOM 895 C C . ARG A 1 111 ? -3.348 6.907 6.700 1.00 96.88 111 ARG A C 1
ATOM 897 O O . ARG A 1 111 ? -4.531 7.087 6.414 1.00 96.88 111 ARG A O 1
ATOM 904 N N . SER A 1 112 ? -2.454 6.437 5.837 1.00 97.50 112 SER A N 1
ATOM 905 C CA . SER A 1 112 ? -2.786 6.084 4.455 1.00 97.50 112 SER A CA 1
ATOM 906 C C . SER A 1 112 ? -3.588 4.789 4.394 1.00 97.50 112 SER A C 1
ATOM 908 O O . SER A 1 112 ? -4.666 4.794 3.805 1.00 97.50 112 SER A O 1
ATOM 910 N N . VAL A 1 113 ? -3.168 3.742 5.115 1.00 98.19 113 VAL A N 1
ATOM 911 C CA . VAL A 1 113 ? -3.939 2.492 5.236 1.00 98.19 113 VAL A CA 1
ATOM 912 C C . VAL A 1 113 ? -5.321 2.771 5.824 1.00 98.19 113 VAL A C 1
ATOM 914 O O . VAL A 1 113 ? -6.331 2.354 5.262 1.00 98.19 113 VAL A O 1
ATOM 917 N N . ARG A 1 114 ? -5.407 3.578 6.891 1.00 98.06 114 ARG A N 1
ATOM 918 C CA . ARG A 1 114 ? -6.695 3.990 7.468 1.00 98.06 114 ARG A CA 1
ATOM 919 C C . ARG A 1 114 ? -7.579 4.729 6.458 1.00 98.06 114 ARG A C 1
ATOM 921 O O . ARG A 1 114 ? -8.800 4.575 6.487 1.00 98.06 114 ARG A O 1
ATOM 928 N N . ARG A 1 115 ? -6.998 5.566 5.592 1.00 97.81 115 ARG A N 1
ATOM 929 C CA . ARG A 1 115 ? -7.740 6.296 4.551 1.00 97.81 115 ARG A CA 1
ATOM 930 C C . ARG A 1 115 ? -8.305 5.339 3.503 1.00 97.81 115 ARG A C 1
ATOM 932 O O . ARG A 1 115 ? -9.479 5.474 3.175 1.00 97.81 115 ARG A O 1
ATOM 939 N N . VAL A 1 116 ? -7.499 4.391 3.028 1.00 97.75 116 VAL A N 1
ATOM 940 C CA . VAL A 1 116 ? -7.920 3.351 2.075 1.00 97.75 116 VAL A CA 1
ATOM 941 C C . VAL A 1 116 ? -9.016 2.487 2.696 1.00 97.75 116 VAL A C 1
ATOM 943 O O . VAL A 1 116 ? -10.077 2.322 2.099 1.00 97.75 116 VAL A O 1
ATOM 946 N N . ALA A 1 117 ? -8.840 2.049 3.946 1.00 97.81 117 ALA A N 1
ATOM 947 C CA . ALA A 1 117 ? -9.835 1.252 4.657 1.00 97.81 117 ALA A CA 1
ATOM 948 C C . ALA A 1 117 ? -11.196 1.962 4.752 1.00 97.81 117 ALA A C 1
ATOM 950 O O . ALA A 1 117 ? -12.232 1.363 4.497 1.00 97.81 117 ALA A O 1
ATOM 951 N N . ARG A 1 118 ? -11.204 3.270 5.049 1.00 97.19 118 ARG A N 1
ATOM 952 C CA . ARG A 1 118 ? -12.431 4.092 5.103 1.00 97.19 118 ARG A CA 1
ATOM 953 C C . ARG A 1 118 ? -13.146 4.254 3.762 1.00 97.19 118 ARG A C 1
ATOM 955 O O . ARG A 1 118 ? -14.315 4.619 3.773 1.00 97.19 118 ARG A O 1
ATOM 962 N N . LYS A 1 119 ? -12.435 4.073 2.651 1.00 95.62 119 LYS A N 1
ATOM 963 C CA . LYS A 1 119 ? -12.963 4.154 1.282 1.00 95.62 119 LYS A CA 1
ATOM 964 C C . LYS A 1 119 ? -13.297 2.780 0.700 1.00 95.62 119 LYS A C 1
ATOM 966 O O . LYS A 1 119 ? -13.716 2.709 -0.446 1.00 95.62 119 LYS A O 1
ATOM 971 N N . THR A 1 120 ? -13.040 1.708 1.445 1.00 95.56 120 THR A N 1
ATOM 972 C CA . THR A 1 120 ? -13.259 0.340 0.985 1.00 95.56 120 THR A CA 1
ATOM 973 C C . THR A 1 120 ? -14.555 -0.176 1.578 1.00 95.56 120 THR A C 1
ATOM 975 O O . THR A 1 120 ? -14.666 -0.339 2.796 1.00 95.56 120 THR A O 1
ATOM 978 N N . ASP A 1 121 ? -15.524 -0.440 0.712 1.00 92.56 121 ASP A N 1
ATOM 979 C CA . ASP A 1 121 ? -16.781 -1.050 1.115 1.00 92.56 121 ASP A CA 1
ATOM 980 C C . ASP A 1 121 ? -16.551 -2.475 1.638 1.00 92.56 121 ASP A C 1
ATOM 982 O O . ASP A 1 121 ? -15.664 -3.197 1.186 1.00 92.56 121 ASP A O 1
ATOM 986 N N . GLY A 1 122 ? -17.329 -2.864 2.650 1.00 92.56 122 GLY A N 1
ATOM 987 C CA . GLY A 1 122 ? -17.249 -4.190 3.270 1.00 92.56 122 GLY A CA 1
ATOM 988 C C . GLY A 1 122 ? -16.207 -4.347 4.384 1.00 92.56 122 GLY A C 1
ATOM 989 O O . GLY A 1 122 ? -16.279 -5.323 5.127 1.00 92.56 122 GLY A O 1
ATOM 990 N N . LEU A 1 123 ? -15.289 -3.391 4.589 1.00 95.50 123 LEU A N 1
ATOM 991 C CA . LEU A 1 123 ? -14.316 -3.491 5.684 1.00 95.50 123 LEU A CA 1
ATOM 992 C C . LEU A 1 123 ? -14.896 -3.076 7.051 1.00 95.50 123 LEU A C 1
ATOM 994 O O . LEU A 1 123 ? -15.607 -2.069 7.158 1.00 95.50 123 LEU A O 1
ATOM 998 N N . PRO A 1 124 ? -14.520 -3.759 8.152 1.00 95.19 124 PRO A N 1
ATOM 999 C CA . PRO A 1 124 ? -15.015 -3.470 9.497 1.00 95.19 124 PRO A CA 1
ATOM 1000 C C . PRO A 1 124 ? -14.281 -2.277 10.142 1.00 95.19 124 PRO A C 1
ATOM 1002 O O . PRO A 1 124 ? -13.722 -2.371 11.235 1.00 95.19 124 PRO A O 1
ATOM 1005 N N . VAL A 1 125 ? -14.290 -1.108 9.493 1.00 95.19 125 VAL A N 1
ATOM 1006 C CA . VAL A 1 125 ? -13.514 0.086 9.898 1.00 95.19 125 VAL A CA 1
ATOM 1007 C C . VAL A 1 125 ? -13.784 0.517 11.343 1.00 95.19 125 VAL A C 1
ATOM 1009 O O . VAL A 1 125 ? -12.877 0.985 12.032 1.00 95.19 125 VAL A O 1
ATOM 1012 N N . LYS A 1 126 ? -15.019 0.351 11.832 1.00 95.69 126 LYS A N 1
ATOM 1013 C CA . LYS A 1 126 ? -15.364 0.660 13.229 1.00 95.69 126 LYS A CA 1
ATOM 1014 C C . LYS A 1 126 ? -14.626 -0.248 14.219 1.00 95.69 126 LYS A C 1
ATOM 1016 O O . LYS A 1 126 ? -14.182 0.250 15.247 1.00 95.69 126 LYS A O 1
ATOM 1021 N N . ALA A 1 127 ? -14.464 -1.532 13.896 1.00 95.25 127 ALA A N 1
ATOM 1022 C CA . ALA A 1 127 ? -13.783 -2.510 14.745 1.00 95.25 127 ALA A CA 1
ATOM 1023 C C . ALA A 1 127 ? -12.251 -2.351 14.734 1.00 95.25 127 ALA A C 1
ATOM 1025 O O . ALA A 1 127 ? -11.592 -2.713 15.703 1.00 95.25 127 ALA A O 1
ATOM 1026 N N . MET A 1 128 ? -11.689 -1.780 13.663 1.00 97.00 128 MET A N 1
ATOM 1027 C CA . MET A 1 128 ? -10.255 -1.464 13.545 1.00 97.00 128 MET A CA 1
ATOM 1028 C C . MET A 1 128 ? -9.882 -0.087 14.117 1.00 97.00 128 MET A C 1
ATOM 1030 O O . MET A 1 128 ? -8.727 0.331 14.057 1.00 97.00 128 MET A O 1
ATOM 1034 N N . ARG A 1 129 ? -10.855 0.691 14.614 1.00 96.19 129 ARG A N 1
ATOM 1035 C CA . ARG A 1 129 ? -10.619 2.088 15.010 1.00 96.19 129 ARG A CA 1
ATOM 1036 C C . ARG A 1 129 ? -9.603 2.211 16.147 1.00 96.19 129 ARG A C 1
ATOM 1038 O O . ARG A 1 129 ? -8.788 3.128 16.075 1.00 96.19 129 ARG A O 1
ATOM 1045 N N . SER A 1 130 ? -9.696 1.356 17.166 1.00 96.38 130 SER A N 1
ATOM 1046 C CA . SER A 1 130 ? -8.757 1.321 18.298 1.00 96.38 130 SER A CA 1
ATOM 1047 C C . SER A 1 130 ? -7.342 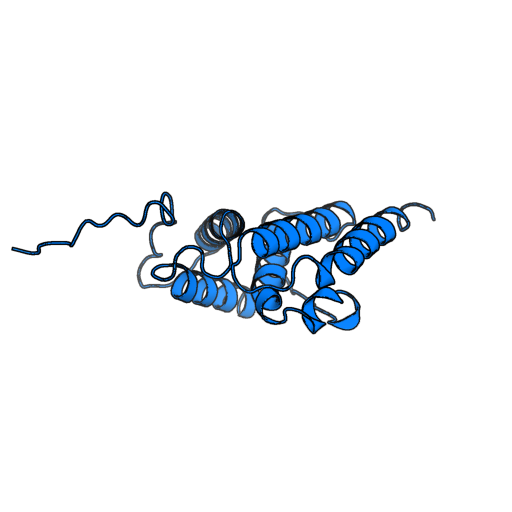1.035 17.813 1.00 96.38 130 SER A C 1
ATOM 1049 O O . SER A 1 130 ? -6.454 1.828 18.086 1.00 96.38 130 SER A O 1
ATOM 1051 N N . ASP A 1 131 ? -7.177 0.020 16.963 1.00 96.94 131 ASP A N 1
ATOM 1052 C CA . ASP A 1 131 ? -5.891 -0.406 16.404 1.00 96.94 131 ASP A CA 1
ATOM 1053 C C . ASP A 1 131 ? -5.159 0.766 15.732 1.00 96.94 131 ASP A C 1
ATOM 1055 O O . ASP A 1 131 ? -3.989 1.027 15.987 1.00 96.94 131 ASP A O 1
ATOM 1059 N N . PHE A 1 132 ? -5.864 1.544 14.902 1.00 96.75 132 PHE A N 1
ATOM 1060 C CA . PHE A 1 132 ? -5.269 2.716 14.257 1.00 96.75 132 PHE A CA 1
ATOM 1061 C C . PHE A 1 132 ? -4.930 3.855 15.228 1.00 96.75 132 PHE A C 1
ATOM 1063 O O . PHE A 1 132 ? -4.057 4.659 14.911 1.00 96.75 132 PHE A O 1
ATOM 1070 N N . ILE A 1 1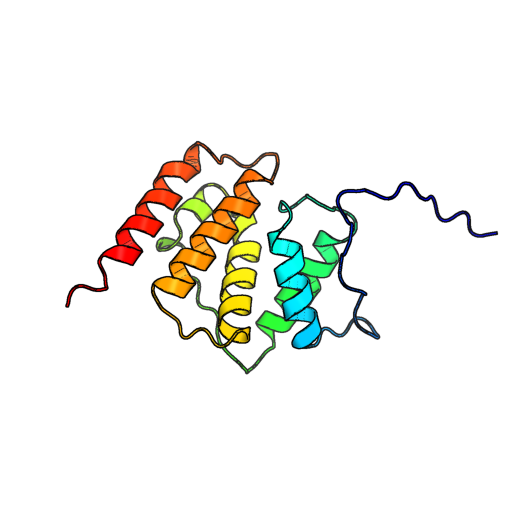33 ? -5.660 4.003 16.337 1.00 96.06 133 ILE A N 1
ATOM 1071 C CA . ILE A 1 133 ? -5.381 5.033 17.349 1.00 96.06 133 ILE A CA 1
ATOM 1072 C C . ILE A 1 133 ? -4.151 4.625 18.154 1.00 96.06 133 ILE A C 1
ATOM 1074 O O . ILE A 1 133 ? -3.205 5.402 18.213 1.00 96.06 133 ILE A O 1
ATOM 1078 N N . GLU A 1 134 ? -4.129 3.394 18.659 1.00 95.00 134 GLU A N 1
ATOM 1079 C CA . GLU A 1 134 ? -3.022 2.836 19.438 1.00 95.00 134 GLU A CA 1
ATOM 1080 C C . GLU A 1 134 ? -1.708 2.885 18.653 1.00 95.00 134 GLU A C 1
ATOM 1082 O O . GLU A 1 134 ? -0.707 3.361 19.177 1.00 95.00 134 GLU A O 1
ATOM 1087 N N . LEU A 1 135 ? -1.716 2.516 17.365 1.00 95.00 135 LEU A N 1
ATOM 1088 C CA . LEU A 1 135 ? -0.530 2.615 16.503 1.00 95.00 135 LEU A CA 1
ATOM 1089 C C . LEU A 1 135 ? -0.045 4.061 16.296 1.00 95.00 135 LEU A C 1
ATOM 1091 O O . LEU A 1 135 ? 1.151 4.322 16.159 1.00 95.00 135 LEU A O 1
ATOM 1095 N N . LEU A 1 136 ? -0.963 5.032 16.234 1.00 93.88 136 LEU A N 1
ATOM 1096 C CA . LEU A 1 136 ? -0.583 6.444 16.144 1.00 93.88 136 LEU A CA 1
ATOM 1097 C C . LEU A 1 136 ? -0.057 6.966 17.485 1.00 93.88 136 LEU A C 1
ATOM 1099 O O . LEU A 1 136 ? 0.836 7.806 17.498 1.00 93.88 136 LEU A O 1
ATOM 1103 N N . GLU A 1 137 ? -0.576 6.492 18.609 1.00 91.44 137 GLU A N 1
ATOM 1104 C CA . GLU A 1 137 ? -0.099 6.885 19.934 1.00 91.44 137 GLU A CA 1
ATOM 1105 C C . GLU A 1 137 ? 1.280 6.283 20.221 1.00 91.44 137 GLU A C 1
ATOM 1107 O O . GLU A 1 137 ? 2.196 7.037 20.545 1.00 91.44 137 GLU A O 1
ATOM 1112 N N . SER A 1 138 ? 1.468 4.981 19.983 1.00 87.25 138 SER A N 1
ATOM 1113 C CA . SER A 1 138 ? 2.734 4.270 20.214 1.00 87.25 138 SER A CA 1
ATOM 1114 C C . SER A 1 138 ? 3.888 4.852 19.404 1.00 87.25 138 SER A C 1
ATOM 1116 O O . SER A 1 138 ? 4.955 5.098 19.960 1.00 87.25 138 SER A O 1
ATOM 1118 N N . SER A 1 139 ? 3.643 5.200 18.134 1.00 78.94 139 SER A N 1
ATOM 1119 C CA . SER A 1 139 ? 4.649 5.869 17.302 1.00 78.94 139 SER A CA 1
ATOM 1120 C C . SER A 1 139 ? 5.147 7.186 17.920 1.00 78.94 139 SER A C 1
ATOM 1122 O O . SER A 1 139 ? 6.299 7.531 17.728 1.00 78.94 139 SER A O 1
ATOM 1124 N N . SER A 1 140 ? 4.334 7.887 18.725 1.00 68.88 140 SER A N 1
ATOM 1125 C CA . SER A 1 140 ? 4.701 9.186 19.321 1.00 68.88 140 SER A CA 1
ATOM 1126 C C . SER A 1 140 ? 5.659 9.076 20.516 1.00 68.88 140 SER A C 1
ATOM 1128 O O . SER A 1 140 ? 6.307 10.060 20.874 1.00 68.88 140 SER A O 1
ATOM 1130 N N . HIS A 1 141 ? 5.726 7.909 21.165 1.00 59.88 141 HIS A N 1
ATOM 1131 C CA . HIS A 1 141 ? 6.440 7.720 22.432 1.00 59.88 141 HIS A CA 1
ATOM 1132 C C . HIS A 1 141 ? 7.890 7.242 22.276 1.00 59.88 141 HIS A C 1
ATOM 1134 O O . HIS A 1 141 ? 8.665 7.370 23.222 1.00 59.88 141 HIS A O 1
ATOM 1140 N N . GLU A 1 142 ? 8.296 6.772 21.096 1.00 56.31 142 GLU A N 1
ATOM 1141 C CA . GLU A 1 142 ? 9.684 6.352 20.833 1.00 56.31 142 GLU A CA 1
ATOM 1142 C C . GLU A 1 142 ? 10.670 7.531 20.694 1.00 56.31 142 GLU A C 1
ATOM 1144 O O . GLU A 1 142 ? 11.877 7.329 20.623 1.00 56.31 142 GLU A O 1
ATOM 1149 N N . SER A 1 143 ? 10.185 8.777 20.725 1.00 50.75 143 SER A N 1
ATOM 1150 C CA . SER A 1 143 ? 10.995 10.004 20.625 1.00 50.75 143 SER A CA 1
ATOM 1151 C C . SER A 1 143 ? 11.592 10.497 21.957 1.00 50.75 143 SER A C 1
ATOM 1153 O O . SER A 1 143 ? 12.167 11.585 22.016 1.00 50.75 143 SER A O 1
ATOM 1155 N N . GLY A 1 144 ? 11.437 9.726 23.038 1.00 46.50 144 GLY A N 1
ATOM 1156 C CA . GLY A 1 144 ? 11.728 10.149 24.409 1.00 46.50 144 GLY A CA 1
ATOM 1157 C C . GLY A 1 144 ? 12.850 9.402 25.131 1.00 46.50 144 GLY A C 1
ATOM 1158 O O . GLY A 1 144 ? 12.719 9.249 26.346 1.00 46.50 144 GLY A O 1
ATOM 1159 N N . HIS A 1 145 ? 13.902 8.930 24.451 1.00 36.44 145 HIS A N 1
ATOM 1160 C CA . HIS A 1 145 ? 15.134 8.408 25.074 1.00 36.44 145 HIS A CA 1
ATOM 1161 C C . HIS A 1 145 ? 16.392 8.965 24.404 1.00 36.44 145 HIS A C 1
ATOM 1163 O O . HIS A 1 145 ? 16.455 8.947 23.156 1.00 36.44 145 HIS A O 1
#

Radius of gyration: 16.47 Å; chains: 1; bounding box: 36×20×61 Å

pLDDT: mean 88.66, std 14.98, range [34.91, 98.25]

Secondary structure (DSSP, 8-state):
---------GGGTTPPPPPGGG---HHHHHHHHHHHTTS-TTS-TTTHHHHHHHHHHHHHH-SS------GGG-THHHH-GGGHHHHHHHHHHHHHTT--S-HHHHHHHHHHHHHHHHTSTT--TTTTHHHHHHHHHHHHHTT--

Foldseek 3Di:
DDPPPPPPPVLCPPADDQDPVNADDLVNLLSLLVSLLQAACCSDVVPNVSSLVNNVVCQVPDPLDDDDDDVVLQVLCVQPVVLVSNLSSLLVSCVSVVNDPALVSQLVSLVSSLSNQVRYPPGPSVVCVVSSVVSNVVSVPVVPD

Sequence (145 aa):
MVILSGMLCWMCWGAPEWPAEGQADRDWVIEAIQWRMHHGIYGCEEVMPGLDALTLEWIAETTEFTIEINRSEWPFLEKAPELLPVLIQIKALNRLLSEVESEKSQRKAIRSVRRVARKTDGLPVKAMRSDFIELLESSSHESGH